Protein AF-A0AA92V4M9-F1 (afdb_monomer)

Solvent-accessible surface area (backbone atoms only — not comparable to full-atom values): 4847 Å² total; per-residue (Å²): 132,88,79,56,58,67,60,52,53,50,55,59,67,71,47,50,74,67,53,49,52,52,52,35,53,58,38,39,74,71,74,38,56,47,75,47,74,44,86,48,68,43,90,93,42,70,92,49,75,44,45,31,38,17,33,69,95,45,65,85,49,73,43,45,58,92,76,48,57,68,67,60,48,50,54,51,62,74,75,105

Secondary structure (DSSP, 8-state):
----HHHHHHHHHHS-HHHHHHHHHHHHTTT--EEEEEEEEETTEEEEEEEEEEESTTTT-PEEGGGS-HHHHHHHHHH-

Organism: NCBI:txid165179

Structure (mmCIF, N/CA/C/O backbone):
data_AF-A0AA92V4M9-F1
#
_entry.id   AF-A0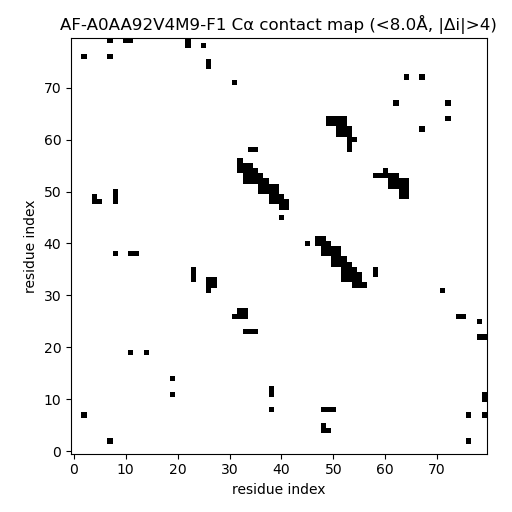AA92V4M9-F1
#
loop_
_atom_site.group_PDB
_atom_site.id
_atom_site.type_symbol
_atom_site.label_atom_id
_atom_site.label_alt_id
_atom_site.label_comp_id
_atom_site.label_asym_id
_atom_site.label_entity_id
_atom_site.label_seq_id
_atom_site.pdbx_PDB_ins_code
_atom_site.Cartn_x
_atom_site.Cartn_y
_atom_site.Cartn_z
_atom_site.occupancy
_atom_site.B_iso_or_equiv
_atom_site.auth_seq_id
_atom_site.auth_comp_id
_atom_site.auth_asym_id
_atom_site.auth_atom_id
_atom_site.pdbx_PDB_model_num
ATOM 1 N N . MET A 1 1 ? -13.388 3.388 -11.600 1.00 54.12 1 MET A N 1
ATOM 2 C CA . MET A 1 1 ? -12.232 3.979 -12.314 1.00 54.12 1 MET A CA 1
ATOM 3 C C . MET A 1 1 ? -11.112 2.952 -12.309 1.00 54.12 1 MET A C 1
ATOM 5 O O . MET A 1 1 ? -10.929 2.306 -11.289 1.00 54.12 1 MET A O 1
ATOM 9 N N . THR A 1 2 ? -10.405 2.734 -13.417 1.00 66.62 2 THR A N 1
ATOM 10 C CA . THR A 1 2 ? -9.239 1.836 -13.436 1.00 66.62 2 THR A CA 1
ATOM 11 C C . THR A 1 2 ? -8.044 2.585 -12.854 1.00 66.62 2 THR A C 1
ATOM 13 O O . THR A 1 2 ? -7.505 3.486 -13.490 1.00 66.62 2 THR A O 1
ATOM 16 N N . TYR A 1 3 ? -7.668 2.266 -11.617 1.00 81.75 3 TYR A N 1
ATOM 17 C CA . TYR A 1 3 ? -6.492 2.849 -10.975 1.00 81.75 3 TYR A CA 1
ATOM 18 C C . TYR A 1 3 ? -5.222 2.218 -11.560 1.00 81.75 3 TYR A C 1
ATOM 20 O O . TYR A 1 3 ? -5.014 1.014 -11.429 1.00 81.75 3 TYR A O 1
ATOM 28 N N . ASP A 1 4 ? -4.381 3.020 -12.218 1.00 90.62 4 ASP A N 1
ATOM 29 C CA . ASP A 1 4 ? -3.102 2.558 -12.769 1.00 90.62 4 ASP A CA 1
ATOM 30 C C . ASP A 1 4 ? -2.116 2.255 -11.632 1.00 90.62 4 ASP A C 1
ATOM 32 O O . ASP A 1 4 ? -1.709 3.152 -10.884 1.00 90.62 4 ASP A O 1
ATOM 36 N N . ILE A 1 5 ? -1.710 0.988 -11.514 1.00 91.44 5 ILE A N 1
ATOM 37 C CA . ILE A 1 5 ? -0.797 0.527 -10.464 1.00 91.44 5 ILE A CA 1
ATOM 38 C C . ILE A 1 5 ? 0.534 1.287 -10.459 1.00 91.44 5 ILE A C 1
ATOM 40 O O . ILE A 1 5 ? 1.089 1.515 -9.387 1.00 91.44 5 ILE A O 1
ATOM 44 N N . ASN A 1 6 ? 1.031 1.753 -11.607 1.00 91.31 6 ASN A N 1
ATOM 45 C CA . ASN A 1 6 ? 2.280 2.513 -11.671 1.00 91.31 6 ASN A CA 1
ATOM 46 C C . ASN A 1 6 ? 2.143 3.877 -10.992 1.00 91.31 6 ASN A C 1
ATOM 48 O O . ASN A 1 6 ? 3.034 4.300 -10.246 1.00 91.31 6 ASN A O 1
ATOM 52 N N . ILE A 1 7 ? 1.007 4.545 -11.207 1.00 93.38 7 ILE A N 1
ATOM 53 C CA . ILE A 1 7 ? 0.691 5.830 -10.574 1.00 93.38 7 ILE A CA 1
ATOM 54 C C . ILE A 1 7 ? 0.535 5.629 -9.065 1.00 93.38 7 ILE A C 1
ATOM 56 O O . ILE A 1 7 ? 1.156 6.342 -8.275 1.00 93.38 7 ILE A O 1
ATOM 60 N N . ILE A 1 8 ? -0.249 4.626 -8.666 1.00 95.31 8 ILE A N 1
ATOM 61 C CA . ILE A 1 8 ? -0.532 4.319 -7.260 1.00 95.31 8 ILE A CA 1
ATOM 62 C C . ILE A 1 8 ? 0.745 3.929 -6.502 1.00 95.31 8 ILE A C 1
ATOM 64 O O . ILE A 1 8 ? 1.029 4.481 -5.438 1.00 95.31 8 ILE A O 1
ATOM 68 N N . TYR A 1 9 ? 1.568 3.047 -7.070 1.00 95.12 9 TYR A N 1
ATOM 69 C CA . TYR A 1 9 ? 2.856 2.651 -6.498 1.00 95.12 9 TYR A CA 1
ATOM 70 C C . TYR A 1 9 ? 3.784 3.855 -6.302 1.00 95.12 9 TYR A C 1
ATOM 72 O O . TYR A 1 9 ? 4.384 4.023 -5.236 1.00 95.12 9 TYR A O 1
ATOM 80 N N . THR A 1 10 ? 3.878 4.723 -7.314 1.00 94.12 10 THR A N 1
ATOM 81 C CA . THR A 1 10 ? 4.742 5.909 -7.271 1.00 94.12 10 THR A CA 1
ATOM 82 C C . THR A 1 10 ? 4.289 6.890 -6.194 1.00 94.12 10 THR A C 1
ATOM 84 O O . THR A 1 10 ? 5.107 7.297 -5.366 1.00 94.12 10 THR A O 1
ATOM 87 N N . LYS A 1 11 ? 2.987 7.207 -6.144 1.00 95.88 11 LYS A N 1
ATOM 88 C CA . LYS A 1 11 ? 2.398 8.046 -5.090 1.00 95.88 11 LYS A CA 1
ATOM 89 C C . LYS A 1 11 ? 2.690 7.486 -3.700 1.00 95.88 11 LYS A C 1
ATOM 91 O O . LYS A 1 11 ? 3.195 8.199 -2.837 1.00 95.88 11 LYS A O 1
ATOM 96 N N . TYR A 1 12 ? 2.444 6.191 -3.495 1.00 96.94 12 TYR A N 1
ATOM 97 C CA . TYR A 1 12 ? 2.693 5.543 -2.210 1.00 96.94 12 TYR A CA 1
ATOM 98 C C . TYR A 1 12 ? 4.178 5.599 -1.805 1.00 96.94 12 TYR A C 1
ATOM 100 O O . TYR A 1 12 ? 4.500 5.913 -0.653 1.00 96.94 12 TYR A O 1
ATOM 108 N N . LYS A 1 13 ? 5.110 5.358 -2.742 1.00 95.50 13 LYS A N 1
ATOM 109 C CA . LYS A 1 13 ? 6.555 5.459 -2.465 1.00 95.50 13 LYS A CA 1
ATOM 110 C C . LYS A 1 13 ? 6.983 6.871 -2.059 1.00 95.50 13 LYS A C 1
ATOM 112 O O . LYS A 1 13 ? 7.871 6.979 -1.215 1.00 95.50 13 LYS A O 1
ATOM 117 N N . GLN A 1 14 ? 6.348 7.913 -2.599 1.00 96.75 14 GLN A N 1
ATOM 118 C CA . GLN A 1 14 ? 6.631 9.316 -2.264 1.00 96.75 14 GLN A CA 1
ATOM 119 C C . GLN A 1 14 ? 6.139 9.726 -0.867 1.00 96.75 14 GLN A C 1
ATOM 121 O O . GLN A 1 14 ? 6.618 10.721 -0.323 1.00 96.75 14 GLN A O 1
ATOM 126 N N . LEU A 1 15 ? 5.223 8.965 -0.257 1.00 97.62 15 LEU A N 1
ATOM 127 C CA . LEU A 1 15 ? 4.753 9.255 1.095 1.00 97.62 15 LEU A CA 1
ATOM 128 C C . LEU A 1 15 ? 5.871 9.101 2.129 1.00 97.62 15 LEU A C 1
ATOM 130 O O . LEU A 1 15 ? 6.542 8.066 2.213 1.00 97.62 15 LEU A O 1
ATOM 134 N N . THR A 1 16 ? 5.982 10.097 3.003 1.00 97.44 16 THR A N 1
ATOM 135 C CA . THR A 1 16 ? 6.792 10.020 4.222 1.00 97.44 16 THR A CA 1
ATOM 136 C C . THR A 1 16 ? 6.243 8.967 5.188 1.00 97.44 16 THR A C 1
ATOM 138 O O . THR A 1 16 ? 5.067 8.599 5.145 1.00 97.44 16 THR A O 1
ATOM 141 N N . LYS A 1 17 ? 7.067 8.528 6.149 1.00 96.38 17 LYS A N 1
ATOM 142 C CA . LYS A 1 17 ? 6.634 7.600 7.209 1.00 96.38 17 LYS A CA 1
ATOM 143 C C . LYS A 1 17 ? 5.380 8.096 7.945 1.00 96.38 17 LYS A C 1
ATOM 145 O O . LYS A 1 17 ? 4.476 7.306 8.192 1.00 96.38 17 LYS A O 1
ATOM 150 N N . LYS A 1 18 ? 5.306 9.400 8.244 1.00 97.50 18 LYS A N 1
ATOM 151 C CA . LYS A 1 18 ? 4.150 10.015 8.914 1.00 97.50 18 LYS A CA 1
ATOM 152 C C . LYS A 1 18 ? 2.892 9.957 8.044 1.00 97.50 18 LYS A C 1
ATOM 154 O O . LYS A 1 18 ? 1.840 9.574 8.537 1.00 97.50 18 LYS A O 1
ATOM 159 N N . GLN A 1 19 ? 3.003 10.275 6.754 1.00 97.75 19 GLN A N 1
ATOM 160 C CA . GLN A 1 19 ? 1.868 10.185 5.828 1.00 97.75 19 GLN A CA 1
ATOM 161 C C . GLN A 1 19 ? 1.389 8.741 5.651 1.00 97.75 19 GLN A C 1
ATOM 163 O O . GLN A 1 19 ? 0.189 8.503 5.621 1.00 97.75 19 GLN A O 1
ATOM 168 N N . ARG A 1 20 ? 2.301 7.760 5.616 1.00 97.56 20 ARG A N 1
ATOM 169 C CA . ARG A 1 20 ? 1.922 6.337 5.587 1.00 97.56 20 ARG A CA 1
ATOM 170 C C . ARG A 1 20 ? 1.173 5.915 6.850 1.00 97.56 20 ARG A C 1
ATOM 172 O O . ARG A 1 20 ? 0.197 5.188 6.749 1.00 97.56 20 ARG A O 1
ATOM 179 N N . GLN A 1 21 ? 1.579 6.399 8.025 1.00 97.12 21 GLN A N 1
ATOM 180 C CA . GLN A 1 21 ? 0.835 6.158 9.269 1.00 97.12 21 GLN A CA 1
ATOM 181 C C . GLN A 1 21 ? -0.562 6.792 9.236 1.00 97.12 21 GLN A C 1
ATOM 183 O O . GLN A 1 21 ? -1.523 6.163 9.663 1.00 97.12 21 GLN A O 1
ATOM 188 N N . GLN A 1 22 ? -0.691 8.009 8.698 1.00 97.38 22 GLN A N 1
ATOM 189 C CA . GLN A 1 22 ? -1.991 8.674 8.536 1.00 97.38 22 GLN A CA 1
ATOM 190 C C . GLN A 1 22 ? -2.899 7.940 7.542 1.00 97.38 22 GLN A C 1
ATOM 192 O O . GLN A 1 22 ? -4.087 7.797 7.806 1.00 97.38 22 GLN A O 1
ATOM 197 N N . LEU A 1 23 ? -2.338 7.435 6.441 1.00 97.50 23 LEU A N 1
ATOM 198 C CA . LEU A 1 23 ? -3.042 6.601 5.468 1.00 97.50 23 LEU A CA 1
ATOM 199 C C . LEU A 1 23 ? -3.586 5.321 6.113 1.00 97.50 23 LEU A C 1
ATOM 201 O O . LEU A 1 23 ? -4.758 5.008 5.938 1.00 97.50 23 LEU A O 1
ATOM 205 N N . LEU A 1 24 ? -2.767 4.617 6.902 1.00 97.19 24 LEU A N 1
ATOM 206 C CA . LEU A 1 24 ? -3.209 3.427 7.638 1.00 97.19 24 LEU A CA 1
ATOM 207 C C . LEU A 1 24 ? -4.332 3.763 8.627 1.00 97.19 24 LEU A C 1
ATOM 209 O O . LEU A 1 24 ? -5.365 3.104 8.623 1.00 97.19 24 LEU A O 1
ATOM 213 N N . ALA A 1 25 ? -4.185 4.841 9.401 1.00 96.94 25 ALA A N 1
ATOM 214 C CA . ALA A 1 25 ? -5.226 5.280 10.330 1.00 96.94 25 ALA A CA 1
ATOM 215 C C . ALA A 1 25 ? -6.544 5.650 9.618 1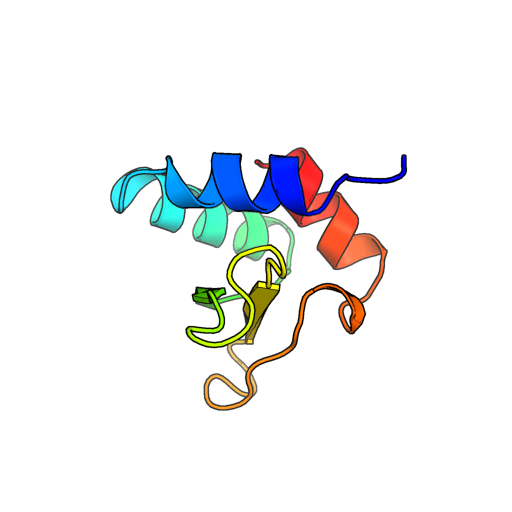.00 96.94 25 ALA A C 1
ATOM 217 O O . ALA A 1 25 ? -7.624 5.387 10.143 1.00 96.94 25 ALA A O 1
ATOM 218 N N . ALA A 1 26 ? -6.472 6.241 8.420 1.00 97.12 26 ALA A N 1
ATOM 219 C CA . ALA A 1 26 ? -7.644 6.583 7.613 1.00 97.12 26 ALA A CA 1
ATOM 220 C C . ALA A 1 26 ? -8.335 5.356 6.992 1.00 97.12 26 ALA A C 1
ATOM 222 O O . ALA A 1 26 ? -9.544 5.383 6.780 1.00 97.12 26 ALA A O 1
ATOM 223 N N . LEU A 1 27 ? -7.589 4.288 6.697 1.00 96.44 27 LEU A N 1
ATOM 224 C CA . LEU A 1 27 ? -8.156 3.004 6.273 1.00 96.44 27 LEU A CA 1
ATOM 225 C C . LEU A 1 27 ? -8.862 2.312 7.443 1.00 96.44 27 LEU A C 1
ATOM 227 O O . LEU A 1 27 ? -10.015 1.903 7.316 1.00 96.44 27 LEU A O 1
ATOM 231 N N . GLN A 1 28 ? -8.208 2.270 8.604 1.00 96.06 28 GLN A N 1
ATOM 232 C CA . GLN A 1 28 ? -8.759 1.674 9.823 1.00 96.06 28 GLN A CA 1
ATOM 233 C C . GLN A 1 28 ? -10.025 2.397 10.295 1.00 96.06 28 GLN A C 1
ATOM 235 O O . GLN A 1 28 ? -10.994 1.754 10.688 1.00 96.06 28 GLN A O 1
ATOM 240 N N . SER A 1 29 ? -10.084 3.730 10.185 1.00 96.06 29 SER A N 1
ATOM 241 C CA . SER A 1 29 ? -11.303 4.483 10.519 1.00 96.06 29 SER A CA 1
ATOM 242 C C . SER A 1 29 ? -12.485 4.188 9.584 1.00 96.06 29 SER A C 1
ATOM 244 O O . SER A 1 29 ? -13.628 4.451 9.953 1.00 96.06 29 SER A O 1
ATOM 246 N N . GLN A 1 30 ? -12.228 3.614 8.404 1.00 95.06 30 GLN A N 1
ATOM 247 C CA . GLN A 1 30 ? -13.243 3.121 7.466 1.00 95.06 30 GLN A CA 1
ATOM 248 C C . GLN A 1 30 ? -13.557 1.626 7.644 1.00 95.06 30 GLN A C 1
ATOM 250 O O . GLN A 1 30 ? -14.275 1.059 6.819 1.00 95.06 30 GLN A O 1
ATOM 255 N N . GLY A 1 31 ? -13.032 0.987 8.697 1.00 94.75 31 GLY A N 1
ATOM 256 C CA . GLY A 1 31 ? -13.220 -0.439 8.973 1.00 94.75 31 GLY A CA 1
ATOM 257 C C . GLY A 1 31 ? -12.354 -1.361 8.114 1.00 9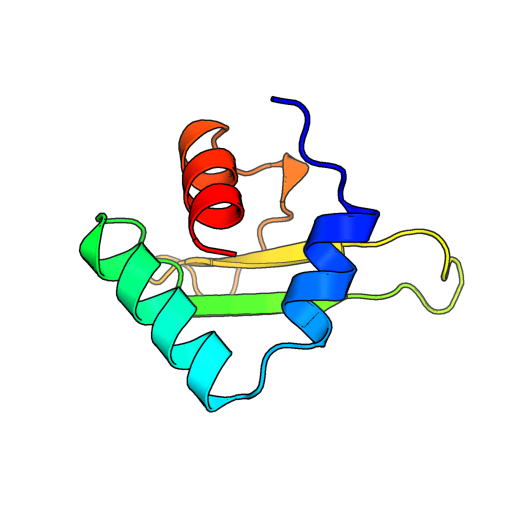4.75 31 GLY A C 1
ATOM 258 O O . GLY A 1 31 ? -12.701 -2.523 7.934 1.00 94.75 31 GLY A O 1
ATOM 259 N N . ILE A 1 32 ? -11.262 -0.847 7.538 1.00 95.44 32 ILE A N 1
ATOM 260 C CA . IL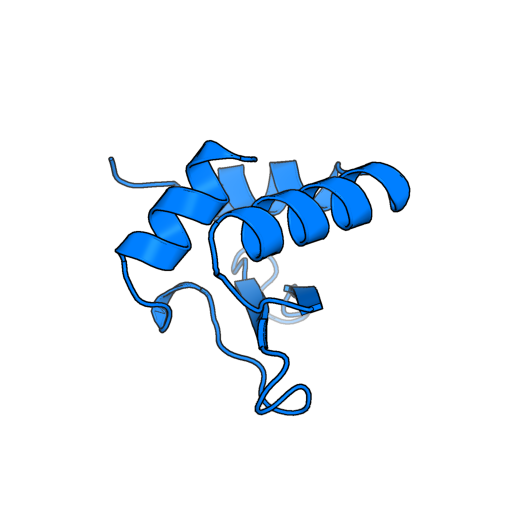E A 1 32 ? -10.293 -1.652 6.792 1.0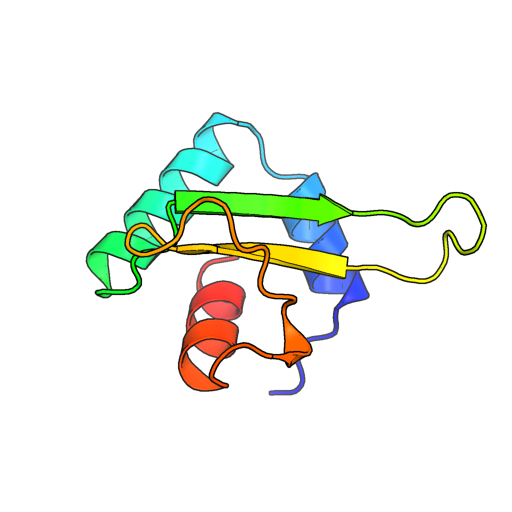0 95.44 32 ILE A CA 1
ATOM 261 C C . ILE A 1 32 ? -9.060 -1.866 7.669 1.00 95.44 32 ILE A C 1
ATOM 263 O O . ILE A 1 32 ? -8.217 -0.976 7.801 1.00 95.44 32 ILE A O 1
ATOM 267 N N . ASP A 1 33 ? -8.920 -3.072 8.212 1.00 94.12 33 ASP A N 1
ATOM 268 C CA . ASP A 1 33 ? -7.875 -3.425 9.180 1.00 94.12 33 ASP A CA 1
ATOM 269 C C . ASP A 1 33 ? -6.505 -3.703 8.534 1.00 94.12 33 ASP A C 1
ATOM 271 O O . ASP A 1 33 ? -5.832 -4.680 8.856 1.00 94.12 33 ASP A O 1
ATOM 275 N N . ILE A 1 34 ? -6.066 -2.844 7.607 1.00 95.62 34 ILE A N 1
ATOM 276 C CA . ILE A 1 34 ? -4.712 -2.888 7.041 1.00 95.62 34 ILE A CA 1
ATOM 277 C C . ILE A 1 34 ? -3.736 -2.245 8.031 1.00 95.62 34 ILE A C 1
ATOM 279 O O . ILE A 1 34 ? -3.882 -1.084 8.411 1.00 95.62 34 ILE A O 1
ATOM 283 N N . VAL A 1 35 ? -2.684 -2.978 8.387 1.00 95.19 35 VAL A N 1
ATOM 284 C CA . VAL A 1 35 ? -1.685 -2.568 9.394 1.00 95.19 35 VAL A CA 1
ATOM 285 C C . VAL A 1 35 ? -0.336 -2.218 8.785 1.00 95.19 35 VAL A C 1
ATOM 287 O O . VAL A 1 35 ? 0.468 -1.492 9.372 1.00 95.19 35 VAL A O 1
ATOM 290 N N . LYS A 1 36 ? -0.067 -2.731 7.584 1.00 96.00 36 LYS A N 1
ATOM 291 C CA . LYS A 1 36 ? 1.166 -2.480 6.845 1.00 96.00 36 LYS A CA 1
ATOM 292 C C . LYS A 1 36 ? 0.883 -2.561 5.354 1.00 96.00 36 LYS A C 1
ATOM 294 O O . LYS A 1 36 ? 0.092 -3.379 4.893 1.00 96.00 36 LYS A O 1
ATOM 299 N N . ILE A 1 37 ? 1.581 -1.713 4.610 1.00 96.81 37 ILE A N 1
ATOM 300 C CA . ILE A 1 37 ? 1.624 -1.749 3.154 1.00 96.81 37 ILE A CA 1
ATOM 301 C C . ILE A 1 37 ? 3.094 -1.767 2.753 1.00 96.81 37 ILE A C 1
ATOM 303 O O . ILE A 1 37 ? 3.910 -1.041 3.328 1.00 96.81 37 ILE A O 1
ATOM 307 N N . GLU A 1 38 ? 3.442 -2.616 1.798 1.00 95.69 38 GLU A N 1
ATOM 308 C CA . GLU A 1 38 ? 4.801 -2.757 1.298 1.00 95.69 38 GLU A CA 1
ATOM 309 C C . GLU A 1 38 ? 4.827 -2.572 -0.215 1.00 95.69 38 GLU A C 1
ATOM 311 O O . GLU A 1 38 ? 4.129 -3.259 -0.955 1.00 95.69 38 GLU A O 1
ATOM 316 N N . ALA A 1 39 ? 5.636 -1.614 -0.662 1.00 95.31 39 ALA A N 1
ATOM 317 C CA . ALA A 1 39 ? 5.944 -1.407 -2.066 1.00 95.31 39 ALA A CA 1
ATOM 318 C C . ALA A 1 39 ? 7.110 -2.313 -2.441 1.00 95.31 39 ALA A C 1
ATOM 320 O O . ALA A 1 39 ? 8.223 -2.108 -1.956 1.00 95.31 39 ALA A O 1
ATOM 321 N N . TYR A 1 40 ? 6.834 -3.301 -3.287 1.00 92.19 40 TYR A N 1
ATOM 322 C CA . TYR A 1 40 ? 7.809 -4.290 -3.712 1.00 92.19 40 TYR A CA 1
ATOM 323 C C . TYR A 1 40 ? 8.177 -4.103 -5.185 1.00 92.19 40 TYR A C 1
ATOM 325 O O . TYR A 1 40 ? 7.324 -3.827 -6.033 1.00 92.19 40 TYR A O 1
ATOM 333 N N . GLU A 1 41 ? 9.466 -4.264 -5.469 1.00 87.56 41 GLU A N 1
ATOM 334 C CA . GLU A 1 41 ? 10.061 -4.166 -6.797 1.00 87.56 41 GLU A CA 1
ATOM 335 C C . GLU A 1 41 ? 10.916 -5.409 -7.026 1.00 87.56 41 GLU A C 1
ATOM 337 O O . GLU A 1 41 ? 11.801 -5.714 -6.226 1.00 87.56 41 GLU A O 1
ATOM 342 N N . TYR A 1 42 ? 10.618 -6.147 -8.092 1.00 85.81 42 TYR A N 1
ATOM 343 C CA . TYR A 1 42 ? 11.350 -7.358 -8.437 1.00 85.81 42 TYR A CA 1
ATOM 344 C C . TYR A 1 42 ? 12.678 -6.966 -9.083 1.00 85.81 42 TYR A C 1
ATOM 346 O O . TYR A 1 42 ? 12.681 -6.295 -10.112 1.00 85.81 42 TYR A O 1
ATOM 354 N N . SER A 1 43 ? 13.800 -7.410 -8.512 1.00 85.81 43 SER A N 1
ATOM 355 C CA . SER A 1 43 ? 15.145 -7.130 -9.038 1.00 85.81 43 SER A CA 1
ATOM 356 C C . SER A 1 43 ? 15.293 -7.533 -10.508 1.00 85.81 43 SER A C 1
ATOM 358 O O . SER A 1 43 ? 15.906 -6.813 -11.290 1.00 85.81 43 SER A O 1
ATOM 360 N N . ASP A 1 44 ? 14.682 -8.661 -10.878 1.00 89.50 44 ASP A N 1
ATOM 361 C CA . ASP A 1 44 ? 14.737 -9.233 -12.227 1.00 89.50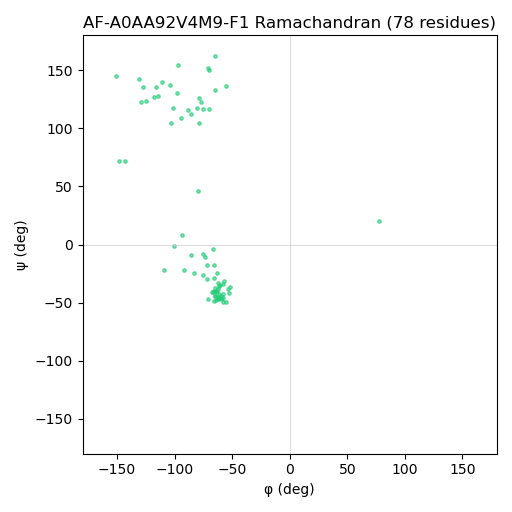 44 ASP A CA 1
ATOM 362 C C . ASP A 1 44 ? 13.676 -8.644 -13.176 1.00 89.50 44 ASP A C 1
ATOM 364 O O . ASP A 1 44 ? 13.700 -8.909 -14.377 1.00 89.50 44 ASP A O 1
ATOM 368 N N . ALA A 1 45 ? 12.731 -7.855 -12.652 1.00 88.56 45 ALA A N 1
ATOM 369 C CA . ALA A 1 45 ? 11.640 -7.253 -13.415 1.00 88.56 45 ALA A CA 1
ATOM 370 C C . ALA A 1 45 ? 11.229 -5.889 -12.817 1.00 88.56 45 ALA A C 1
ATOM 372 O O . ALA A 1 45 ? 10.152 -5.765 -12.222 1.00 88.56 45 ALA A O 1
ATOM 373 N N . PRO A 1 46 ? 12.070 -4.847 -12.969 1.00 81.81 46 PRO A N 1
ATOM 374 C CA . PRO A 1 46 ? 11.839 -3.537 -12.359 1.00 81.81 46 PRO A CA 1
ATOM 375 C C . PRO A 1 46 ? 10.573 -2.844 -12.877 1.00 81.81 46 PRO A C 1
ATOM 377 O O . PRO A 1 46 ? 9.978 -2.040 -12.161 1.00 81.81 46 PRO A O 1
ATOM 380 N N . ASP A 1 47 ? 10.105 -3.178 -14.080 1.00 85.94 47 ASP A N 1
ATOM 381 C CA . ASP A 1 47 ? 8.872 -2.621 -14.652 1.00 85.94 47 ASP A CA 1
ATOM 382 C C . ASP A 1 47 ? 7.597 -3.177 -13.993 1.00 85.94 47 ASP A C 1
ATOM 384 O O . ASP A 1 47 ? 6.503 -2.651 -14.190 1.00 85.94 47 ASP A O 1
ATOM 388 N N . ILE A 1 48 ? 7.721 -4.220 -13.167 1.00 88.69 48 ILE A N 1
ATOM 389 C CA . ILE A 1 48 ? 6.597 -4.842 -12.473 1.00 88.69 48 ILE A CA 1
ATOM 390 C C . ILE A 1 48 ? 6.463 -4.242 -11.070 1.00 88.69 48 ILE A C 1
ATOM 392 O O . ILE A 1 48 ? 7.260 -4.513 -10.169 1.00 88.69 48 ILE A O 1
ATOM 396 N N . LYS A 1 49 ? 5.413 -3.441 -10.861 1.00 91.88 49 LYS A N 1
ATOM 397 C CA . LYS A 1 49 ? 5.120 -2.793 -9.573 1.00 91.88 49 LYS A CA 1
ATOM 398 C C . LYS A 1 49 ? 4.076 -3.566 -8.779 1.00 91.88 49 LYS A C 1
ATOM 400 O O . LYS A 1 49 ? 3.013 -3.889 -9.304 1.00 91.88 49 LYS A O 1
ATOM 405 N N . HIS A 1 50 ? 4.370 -3.841 -7.509 1.00 93.69 50 HIS A N 1
ATOM 406 C CA . HIS A 1 50 ? 3.445 -4.511 -6.597 1.00 93.69 50 HIS A CA 1
ATOM 407 C C . HIS A 1 50 ? 3.320 -3.763 -5.272 1.00 93.69 50 HIS A C 1
ATOM 409 O O . HIS A 1 50 ? 4.293 -3.239 -4.726 1.00 93.69 50 HIS A O 1
ATOM 415 N N . LEU A 1 51 ? 2.094 -3.747 -4.750 1.00 96.31 51 LEU A N 1
ATOM 416 C CA . LEU A 1 51 ? 1.796 -3.379 -3.374 1.00 96.31 51 LEU A CA 1
ATOM 417 C C . LEU A 1 51 ? 1.261 -4.611 -2.652 1.00 96.31 51 LEU A C 1
ATOM 419 O O . LEU A 1 51 ? 0.318 -5.247 -3.129 1.00 96.31 51 LEU A O 1
ATOM 423 N N . PHE A 1 52 ? 1.872 -4.921 -1.514 1.00 96.94 52 PHE A N 1
ATOM 424 C CA . PHE A 1 52 ? 1.414 -5.943 -0.587 1.00 96.94 52 PHE A CA 1
ATOM 425 C C . PHE A 1 52 ? 0.754 -5.300 0.621 1.00 96.94 52 PHE A C 1
ATOM 427 O O . PHE A 1 52 ? 1.264 -4.328 1.178 1.00 96.94 52 PHE A O 1
ATOM 434 N N . PHE A 1 53 ? -0.364 -5.878 1.030 1.00 96.88 53 PHE A N 1
ATOM 435 C CA . PHE A 1 53 ? -1.193 -5.434 2.133 1.00 96.88 53 PHE A CA 1
ATOM 436 C C . PHE A 1 53 ? -1.201 -6.507 3.209 1.00 96.88 53 PHE A C 1
ATOM 438 O O . PHE A 1 53 ? -1.340 -7.692 2.911 1.00 96.88 53 PHE A O 1
ATOM 445 N N . TYR A 1 54 ? -1.044 -6.078 4.453 1.00 97.06 54 TYR A N 1
ATOM 446 C CA . TYR A 1 54 ? -1.072 -6.946 5.620 1.00 97.06 54 TYR A CA 1
ATOM 447 C C . TYR A 1 54 ? -2.233 -6.503 6.492 1.00 97.06 54 TYR A C 1
ATOM 449 O O . TYR A 1 54 ? -2.323 -5.319 6.829 1.00 97.06 54 TYR A O 1
ATOM 457 N N . PHE A 1 55 ? -3.100 -7.446 6.838 1.00 95.25 55 PHE A N 1
ATOM 458 C CA . PHE A 1 55 ? -4.264 -7.206 7.681 1.00 95.25 55 PHE A CA 1
ATOM 459 C C . PHE A 1 55 ? -3.954 -7.577 9.132 1.00 95.25 55 PHE A C 1
ATOM 461 O O . PHE A 1 55 ? -3.078 -8.403 9.375 1.00 95.25 55 PHE A O 1
ATOM 468 N N . GLU A 1 56 ? -4.649 -6.973 10.095 1.00 92.56 56 GLU A N 1
ATOM 469 C CA . GLU A 1 56 ? -4.451 -7.246 11.528 1.00 92.56 56 GLU A CA 1
ATOM 470 C C . GLU A 1 56 ? -4.673 -8.733 11.860 1.00 92.56 56 GLU A C 1
ATOM 472 O O . GLU A 1 56 ? -3.854 -9.332 12.555 1.00 92.56 56 GLU A O 1
ATOM 477 N N . GLU A 1 57 ? -5.718 -9.352 11.293 1.00 88.38 57 GLU A N 1
ATOM 478 C CA . GLU A 1 57 ? -6.071 -10.763 11.530 1.00 88.38 57 GLU A CA 1
ATOM 479 C C . GLU A 1 57 ? -4.953 -11.742 11.119 1.00 88.38 57 GLU A C 1
ATOM 481 O O . GLU A 1 57 ? -4.727 -12.748 11.792 1.00 88.38 57 GLU A O 1
ATOM 486 N N . ASP A 1 58 ? -4.211 -11.429 10.050 1.00 87.00 58 ASP A N 1
ATOM 487 C CA . ASP A 1 58 ? -3.078 -12.227 9.573 1.00 87.00 58 ASP A CA 1
ATOM 488 C C . ASP A 1 58 ? -1.952 -11.331 9.039 1.00 87.00 58 ASP A C 1
ATOM 490 O O . ASP A 1 58 ? -1.665 -11.247 7.841 1.00 87.00 58 ASP A O 1
ATOM 494 N N . SER A 1 59 ? -1.268 -10.662 9.967 1.00 84.12 59 SER A N 1
ATOM 495 C CA . SER A 1 59 ? -0.180 -9.724 9.653 1.00 84.12 59 SER A CA 1
ATOM 496 C C . SER A 1 59 ? 1.069 -10.383 9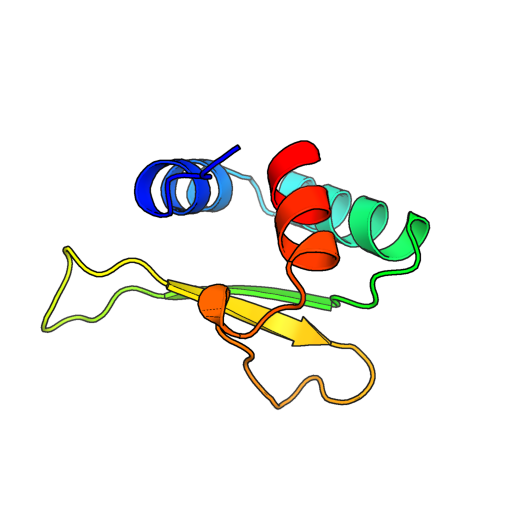.051 1.00 84.12 59 SER A C 1
ATOM 498 O O . SER A 1 59 ? 2.013 -9.688 8.664 1.00 84.12 59 SER A O 1
ATOM 500 N N . ARG A 1 60 ? 1.099 -11.720 8.947 1.00 86.62 60 ARG A N 1
ATOM 501 C CA . ARG A 1 60 ? 2.173 -12.479 8.286 1.00 86.62 60 ARG A CA 1
ATOM 502 C C . ARG A 1 60 ? 1.874 -12.739 6.815 1.00 86.62 60 ARG A C 1
ATOM 504 O O . ARG A 1 60 ? 2.808 -12.957 6.041 1.00 86.62 60 ARG A O 1
ATOM 511 N N . LYS A 1 61 ? 0.603 -12.697 6.417 1.00 93.00 61 LYS A N 1
ATOM 512 C CA . LYS A 1 61 ? 0.176 -12.931 5.043 1.00 93.00 61 LYS A CA 1
ATOM 513 C C . LYS A 1 61 ? 0.190 -11.633 4.245 1.00 93.00 61 LYS A C 1
ATOM 515 O O . LYS A 1 61 ? -0.568 -10.704 4.500 1.00 93.00 61 LYS A O 1
ATOM 520 N N . ALA A 1 62 ? 1.055 -11.600 3.238 1.00 94.69 62 ALA A N 1
ATOM 521 C CA . ALA A 1 62 ? 1.085 -10.535 2.251 1.00 94.69 62 ALA A CA 1
ATOM 522 C C . ALA A 1 62 ? -0.007 -10.777 1.200 1.00 94.69 62 ALA A C 1
ATOM 524 O O . ALA A 1 62 ? 0.038 -11.773 0.475 1.00 94.69 62 ALA A O 1
ATOM 525 N N . ILE A 1 63 ? -0.975 -9.868 1.100 1.00 95.81 63 ILE A N 1
ATOM 526 C CA . ILE A 1 63 ? -2.022 -9.909 0.075 1.00 95.81 63 ILE A CA 1
ATOM 527 C C . ILE A 1 63 ? -1.657 -8.909 -1.029 1.00 95.81 63 ILE A C 1
ATOM 529 O O . ILE A 1 63 ? -1.544 -7.715 -0.746 1.00 95.81 63 ILE A O 1
ATOM 533 N N . PRO A 1 64 ? -1.421 -9.347 -2.277 1.00 95.56 64 PRO A N 1
ATOM 534 C CA . PRO A 1 64 ? -1.132 -8.426 -3.369 1.00 95.56 64 PRO A CA 1
ATOM 535 C C . PRO A 1 64 ? -2.383 -7.627 -3.755 1.00 95.56 64 PRO A C 1
ATOM 537 O O . PRO A 1 64 ? -3.500 -8.131 -3.663 1.00 95.56 64 PRO A O 1
ATOM 540 N N . TYR A 1 65 ? -2.197 -6.396 -4.241 1.00 94.56 65 TYR A N 1
ATOM 541 C CA . TYR A 1 65 ? -3.301 -5.470 -4.540 1.00 94.56 65 TYR A CA 1
ATOM 542 C C . TYR A 1 65 ? -4.409 -6.054 -5.436 1.00 94.56 65 TYR A C 1
ATOM 544 O O . TYR A 1 65 ? -5.582 -5.776 -5.219 1.00 94.56 65 TYR A O 1
ATOM 552 N N . PHE A 1 66 ? -4.052 -6.885 -6.420 1.00 92.44 66 PHE A N 1
ATOM 553 C CA . PHE A 1 66 ? -5.002 -7.491 -7.359 1.00 92.44 66 PHE A CA 1
ATOM 554 C C . PHE A 1 66 ? -5.821 -8.643 -6.751 1.00 92.44 66 PHE A C 1
ATOM 556 O O . PHE A 1 66 ? -6.734 -9.142 -7.401 1.00 92.44 66 PHE A O 1
ATOM 563 N N . MET A 1 67 ? -5.483 -9.085 -5.535 1.00 95.56 67 MET A N 1
ATOM 564 C CA . MET A 1 67 ? -6.263 -10.047 -4.748 1.00 95.56 67 MET A CA 1
ATOM 565 C C . MET A 1 67 ? -7.107 -9.377 -3.657 1.00 95.56 67 MET A C 1
ATOM 567 O O . MET A 1 67 ? -7.797 -10.082 -2.927 1.00 95.56 67 MET A O 1
ATOM 571 N N . LEU A 1 68 ? -7.039 -8.049 -3.508 1.00 94.00 68 LEU A N 1
ATOM 572 C CA . LEU A 1 68 ? -7.924 -7.329 -2.597 1.00 94.00 68 LEU A CA 1
ATOM 573 C C . LEU A 1 68 ? -9.353 -7.309 -3.138 1.00 94.00 68 LEU A C 1
ATOM 575 O O . LEU A 1 68 ? -9.569 -7.260 -4.351 1.00 94.00 68 LEU A O 1
ATOM 579 N N . ASP A 1 69 ? -10.319 -7.231 -2.224 1.00 93.81 69 ASP A N 1
ATOM 580 C CA . ASP A 1 69 ? -11.676 -6.840 -2.584 1.00 93.81 69 ASP A CA 1
ATOM 581 C C . ASP A 1 69 ? -11.651 -5.481 -3.293 1.00 93.81 69 ASP A C 1
ATOM 583 O O . ASP A 1 69 ? -10.961 -4.544 -2.870 1.00 93.81 69 ASP A O 1
ATOM 587 N N . SER A 1 70 ? -12.422 -5.355 -4.374 1.00 92.31 70 SER A N 1
ATOM 588 C CA . SER A 1 70 ? -12.415 -4.149 -5.208 1.00 92.31 70 SER A CA 1
ATOM 589 C C . SER A 1 70 ? -12.765 -2.888 -4.419 1.00 92.31 70 SER A C 1
ATOM 591 O O . SER A 1 70 ? -12.210 -1.828 -4.690 1.00 92.31 70 SER A O 1
ATOM 593 N N . GLU A 1 71 ? -13.642 -3.008 -3.418 1.00 93.56 71 GLU A N 1
ATOM 594 C CA . GLU A 1 71 ? -14.015 -1.904 -2.531 1.00 93.56 71 GLU A CA 1
ATOM 595 C C . GLU A 1 71 ? -12.841 -1.451 -1.650 1.00 93.56 71 GLU A C 1
ATOM 597 O O . GLU A 1 71 ? -12.614 -0.252 -1.481 1.00 93.56 71 GLU A O 1
ATOM 602 N N . VAL A 1 72 ? -12.060 -2.397 -1.120 1.00 94.56 72 VAL A N 1
ATOM 603 C CA . VAL A 1 72 ? -10.869 -2.095 -0.312 1.00 94.56 72 VAL A CA 1
ATOM 604 C C . VAL A 1 72 ? -9.821 -1.391 -1.169 1.00 94.56 72 VAL A C 1
ATOM 606 O O . VAL A 1 72 ? -9.253 -0.380 -0.748 1.00 94.56 72 VAL A O 1
ATOM 609 N N . TRP A 1 73 ? -9.598 -1.885 -2.389 1.00 95.44 73 TRP A N 1
ATOM 610 C CA . TRP A 1 73 ? -8.678 -1.257 -3.334 1.00 95.44 73 TRP A CA 1
ATOM 611 C C . TRP A 1 73 ? -9.125 0.157 -3.725 1.00 95.44 73 TRP A C 1
ATOM 613 O O . TRP A 1 73 ? -8.323 1.089 -3.694 1.00 95.44 73 TRP A O 1
ATOM 623 N N . GLU A 1 74 ? -10.411 0.345 -4.020 1.00 94.19 74 GLU A N 1
ATOM 624 C CA . GLU A 1 74 ? -10.975 1.653 -4.355 1.00 94.19 74 GLU A CA 1
ATOM 625 C C . GLU A 1 74 ? -10.843 2.651 -3.197 1.00 94.19 74 GLU A C 1
ATOM 627 O O . GLU A 1 74 ? -10.370 3.773 -3.400 1.00 94.19 74 GLU A O 1
ATOM 632 N N . LYS A 1 75 ? -11.181 2.242 -1.967 1.00 94.81 75 LYS A N 1
ATOM 633 C CA . LYS A 1 75 ? -11.008 3.076 -0.767 1.00 94.81 75 LYS A CA 1
ATOM 634 C C . LYS A 1 75 ? -9.547 3.468 -0.562 1.00 94.81 75 LYS A C 1
ATOM 636 O O . LYS A 1 75 ? -9.266 4.642 -0.330 1.00 94.81 75 LYS A O 1
ATOM 641 N N . PHE A 1 76 ? -8.614 2.529 -0.716 1.00 95.69 76 PHE A N 1
ATOM 642 C CA . PHE A 1 76 ? -7.183 2.828 -0.663 1.00 95.69 76 PHE A CA 1
ATOM 643 C C . PHE A 1 76 ? -6.767 3.866 -1.710 1.00 95.69 76 PHE A C 1
ATOM 645 O O . PHE A 1 76 ? -6.128 4.861 -1.365 1.00 95.69 76 PHE A O 1
ATOM 652 N N . CYS A 1 77 ? -7.160 3.678 -2.970 1.00 94.56 77 CYS A N 1
ATOM 653 C CA . CYS A 1 77 ? -6.813 4.608 -4.039 1.00 94.56 77 CYS A CA 1
ATOM 654 C C . CYS A 1 77 ? -7.450 5.994 -3.875 1.00 94.56 77 CYS A C 1
ATOM 656 O O . CYS A 1 77 ? -6.863 6.975 -4.319 1.00 94.56 77 CYS A O 1
ATOM 658 N N . ASN A 1 78 ? -8.618 6.090 -3.237 1.00 93.25 78 ASN A N 1
ATOM 659 C CA . ASN A 1 78 ? -9.287 7.366 -2.973 1.00 93.25 78 ASN A CA 1
ATOM 660 C C . ASN A 1 78 ? -8.634 8.172 -1.837 1.00 93.25 78 ASN A C 1
ATOM 662 O O . ASN A 1 78 ? -8.753 9.396 -1.822 1.00 93.25 78 ASN A O 1
ATOM 666 N N . ILE A 1 79 ? -7.948 7.516 -0.894 1.00 92.50 79 ILE A N 1
ATOM 667 C CA . ILE A 1 79 ? -7.217 8.196 0.193 1.00 92.50 79 ILE A CA 1
ATOM 668 C C . ILE A 1 79 ? -5.820 8.659 -0.273 1.00 92.50 79 ILE A C 1
ATOM 670 O O . ILE A 1 79 ? -5.260 9.588 0.312 1.00 92.50 79 ILE A O 1
ATOM 674 N N . LEU A 1 80 ? -5.256 8.015 -1.305 1.00 89.25 80 LEU A N 1
ATOM 675 C CA . LEU A 1 80 ? -3.873 8.190 -1.773 1.00 89.25 80 LEU A CA 1
ATO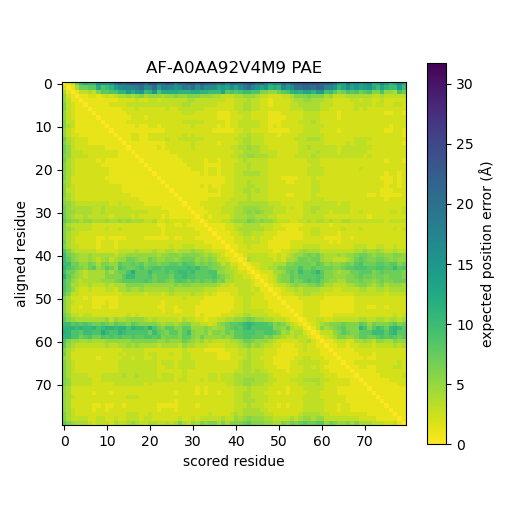M 676 C C . LEU A 1 80 ? -3.647 9.321 -2.802 1.00 89.25 80 LEU A C 1
ATOM 678 O O . LEU A 1 80 ? -2.740 10.142 -2.551 1.00 89.25 80 LEU A O 1
#

Sequence (80 aa):
MTYDINIIYTKYKQLTKKQRQQLLAALQSQGIDIVKIEAYEYSDAPDIKHLFFYFEEDSRKAIPYFMLDSEVWEKFCNIL

Foldseek 3Di:
DDDDLVVLLVVVVPDDPVRQVVLCVQLVVVVFQWDDKDWDADPVHRVDTWIWTAGPVGNPDTDTLVNDDPVSNVSSVVSD

Radius of gyration: 12.13 Å; Cα conta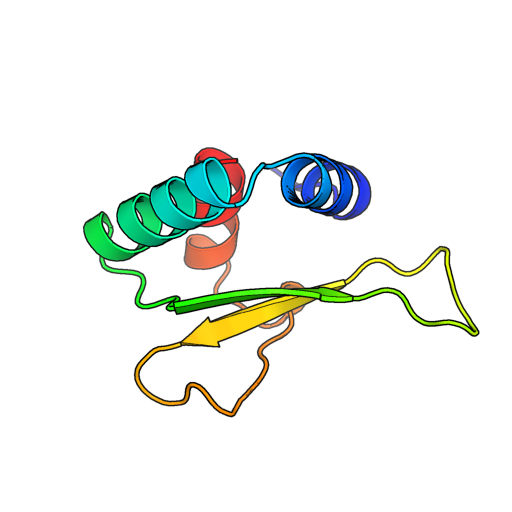cts (8 Å, |Δi|>4): 89; chains: 1; bounding box: 29×23×26 Å

pLDDT: mean 92.76, std 6.5, range [54.12, 97.75]

Mean predicted aligned error: 3.32 Å

Nearest PDB structures (foldseek):
  2mgs-assembly1_B  TM=5.995E-01  e=3.274E-01  Homo sapiens
  6xmn-assembly1_A  TM=5.061E-01  e=8.615E-01  Homo sapiens
  5h67-assembly1_B  TM=3.800E-01  e=1.353E+00  Bacillus subtilis subsp. subtilis str. 168
  7w1m-assembly1_B  TM=6.456E-01  e=8.781E+00  Homo sapiens